Protein AF-A0A0D1LA89-F1 (afdb_monomer_lite)

InterPro domains:
  IPR020216 Uncharacterised protein family, YncE [PF10903] (2-66)

Organism: Bacillus subtilis (NCBI:txid1423)

Radius of gyration: 12.53 Å; chains: 1; bounding box: 25×25×35 Å

pLDDT: mean 90.47, std 7.69, range [57.72, 98.31]

Foldseek 3Di:
DDDDQFFPVSCQPDPHAKDWACDDPQDIDIDGPDPVVVVVVLVVCVVVVRPPRDDDDCVNDVGGTRHD

Structure (mmCIF, N/CA/C/O backbone):
data_AF-A0A0D1LA89-F1
#
_entry.id   AF-A0A0D1LA89-F1
#
loop_
_atom_site.group_PDB
_atom_site.id
_atom_site.type_symbol
_atom_site.label_atom_id
_atom_site.label_alt_id
_atom_site.label_comp_id
_atom_site.label_asym_id
_atom_site.label_entity_id
_atom_site.label_seq_id
_atom_site.pdbx_PDB_ins_code
_atom_site.Cartn_x
_atom_site.Cartn_y
_atom_site.Cartn_z
_atom_site.occupancy
_atom_site.B_iso_or_equiv
_atom_site.auth_seq_id
_atom_site.auth_comp_id
_atom_site.auth_asym_id
_atom_site.auth_atom_id
_atom_site.pdbx_PDB_model_num
ATOM 1 N N . MET A 1 1 ? -0.654 -4.524 -23.173 1.00 57.72 1 MET A N 1
ATOM 2 C CA . MET A 1 1 ? -0.737 -5.809 -22.448 1.00 57.72 1 MET A CA 1
ATOM 3 C C . MET A 1 1 ? -0.765 -5.431 -20.980 1.00 57.72 1 MET A C 1
ATOM 5 O O . MET A 1 1 ? 0.050 -4.599 -20.612 1.00 57.72 1 MET A O 1
ATOM 9 N N . VAL A 1 2 ? -1.737 -5.890 -20.194 1.00 59.12 2 VAL A N 1
ATOM 10 C CA . VAL A 1 2 ? -1.717 -5.632 -18.745 1.00 59.12 2 VAL A CA 1
ATOM 11 C C . VAL A 1 2 ? -0.828 -6.709 -18.144 1.00 59.12 2 VAL A C 1
ATOM 13 O O . VAL A 1 2 ? -1.181 -7.885 -18.212 1.00 59.12 2 VAL A O 1
ATOM 16 N N . ASN A 1 3 ? 0.348 -6.322 -17.656 1.00 74.94 3 ASN A N 1
ATOM 17 C CA . ASN A 1 3 ? 1.207 -7.235 -16.915 1.00 74.94 3 ASN A CA 1
ATOM 18 C C . ASN A 1 3 ? 0.656 -7.326 -15.498 1.00 74.94 3 ASN A C 1
ATOM 20 O O . ASN A 1 3 ? 0.361 -6.308 -14.874 1.00 74.94 3 ASN A O 1
ATOM 24 N N . GLN A 1 4 ? 0.457 -8.550 -15.026 1.00 86.38 4 GLN A N 1
ATOM 25 C CA . GLN A 1 4 ? 0.076 -8.772 -13.643 1.00 86.38 4 GLN A CA 1
ATOM 26 C C . GLN A 1 4 ? 1.243 -8.349 -12.750 1.00 86.38 4 GLN A C 1
ATOM 28 O O . GLN A 1 4 ? 2.377 -8.739 -13.009 1.00 86.38 4 GLN A O 1
ATOM 33 N N . VAL A 1 5 ? 0.939 -7.551 -11.733 1.00 91.62 5 VAL A N 1
ATOM 34 C CA . VAL A 1 5 ? 1.896 -7.070 -10.739 1.00 91.62 5 VAL A CA 1
ATOM 35 C C . VAL A 1 5 ? 1.688 -7.893 -9.474 1.00 91.62 5 VAL A C 1
ATOM 37 O O . VAL A 1 5 ? 0.611 -7.842 -8.881 1.00 91.62 5 VAL A O 1
ATOM 40 N N . ASN A 1 6 ? 2.682 -8.689 -9.097 1.00 92.75 6 ASN A N 1
ATOM 41 C CA . ASN A 1 6 ? 2.606 -9.645 -7.990 1.00 92.75 6 ASN A CA 1
ATOM 42 C C . ASN A 1 6 ? 3.482 -9.246 -6.808 1.00 92.75 6 ASN A C 1
ATOM 44 O O . ASN A 1 6 ? 3.260 -9.749 -5.709 1.00 92.75 6 ASN A O 1
ATOM 48 N N . THR A 1 7 ? 4.472 -8.375 -7.011 1.00 93.12 7 THR A N 1
ATOM 49 C CA . THR A 1 7 ? 5.348 -7.899 -5.936 1.00 93.12 7 THR A CA 1
ATOM 50 C C . THR A 1 7 ? 5.450 -6.381 -5.904 1.00 93.12 7 THR A C 1
ATOM 52 O O . THR A 1 7 ? 5.116 -5.695 -6.871 1.00 93.12 7 THR A O 1
ATOM 55 N N . TYR A 1 8 ? 5.915 -5.853 -4.776 1.00 89.94 8 TYR A N 1
ATOM 56 C CA . TYR A 1 8 ? 6.227 -4.441 -4.603 1.00 89.94 8 TYR A CA 1
ATOM 57 C C . TYR A 1 8 ? 7.279 -3.959 -5.614 1.00 89.94 8 TYR A C 1
ATOM 59 O O . TYR A 1 8 ? 7.131 -2.879 -6.178 1.00 89.94 8 TYR A O 1
ATOM 67 N N . GLU A 1 9 ? 8.304 -4.763 -5.898 1.00 91.50 9 GLU A N 1
ATOM 68 C CA . GLU A 1 9 ? 9.317 -4.440 -6.907 1.00 91.50 9 GLU A CA 1
ATOM 69 C C . GLU A 1 9 ? 8.704 -4.398 -8.309 1.00 91.50 9 GLU A C 1
ATOM 71 O O . GLU A 1 9 ? 8.925 -3.443 -9.046 1.00 91.50 9 GLU A O 1
ATOM 76 N N . GLU A 1 10 ? 7.862 -5.380 -8.657 1.00 93.25 10 GLU A N 1
ATOM 77 C CA . GLU A 1 10 ? 7.135 -5.365 -9.930 1.00 93.25 10 GLU A CA 1
ATOM 78 C C . GLU A 1 10 ? 6.215 -4.143 -10.039 1.00 93.25 10 GLU A C 1
ATOM 80 O O . GLU A 1 10 ? 6.043 -3.606 -11.130 1.00 93.25 10 GLU A O 1
ATOM 85 N N . PHE A 1 11 ? 5.628 -3.690 -8.927 1.00 92.19 11 PHE A N 1
ATOM 86 C CA . PHE A 1 11 ? 4.822 -2.472 -8.894 1.00 92.19 11 PHE A CA 1
ATOM 87 C C . PHE A 1 11 ? 5.686 -1.245 -9.172 1.00 92.19 11 PHE A C 1
ATOM 89 O O . PHE A 1 11 ? 5.362 -0.482 -10.083 1.00 92.19 11 PHE A O 1
ATOM 96 N N . ALA A 1 12 ? 6.790 -1.098 -8.437 1.00 90.56 12 ALA A N 1
ATOM 97 C CA . ALA A 1 12 ? 7.714 0.026 -8.551 1.00 90.56 12 ALA A CA 1
ATOM 98 C C . ALA A 1 12 ? 8.348 0.150 -9.948 1.00 90.56 12 ALA A C 1
ATOM 100 O O . ALA A 1 12 ? 8.597 1.265 -10.402 1.00 90.56 12 ALA A O 1
ATOM 101 N N . ASP A 1 13 ? 8.566 -0.976 -10.633 1.00 93.00 13 ASP A N 1
ATOM 102 C CA . ASP A 1 13 ? 9.148 -1.028 -11.979 1.00 93.00 13 ASP A CA 1
ATOM 103 C C . ASP A 1 13 ? 8.099 -0.968 -13.114 1.00 93.00 13 ASP A C 1
ATOM 105 O O . ASP A 1 13 ? 8.455 -1.022 -14.296 1.00 93.00 13 ASP A O 1
AT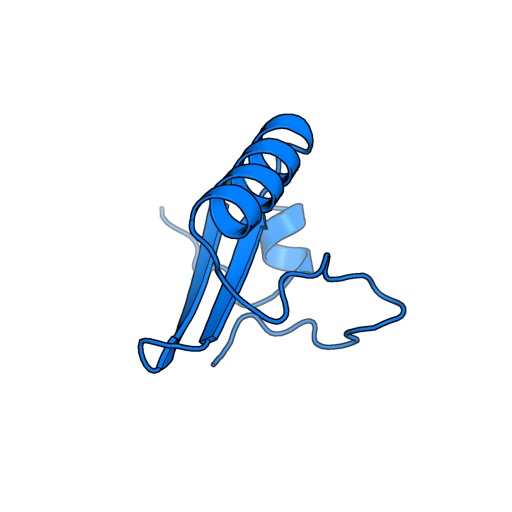OM 109 N N . SER A 1 14 ? 6.802 -0.875 -12.794 1.00 91.88 14 SER A N 1
ATOM 110 C CA . SER A 1 14 ? 5.707 -0.872 -13.777 1.00 91.88 14 SER A CA 1
ATOM 111 C C . SER A 1 14 ? 5.086 0.509 -14.001 1.00 91.88 14 SER A C 1
ATOM 113 O O . SER A 1 14 ? 5.248 1.423 -13.205 1.00 91.88 14 SER A O 1
ATOM 115 N N . ASP A 1 15 ? 4.260 0.630 -15.046 1.00 92.56 15 ASP A N 1
ATOM 116 C CA . ASP A 1 15 ? 3.394 1.803 -15.266 1.00 92.56 15 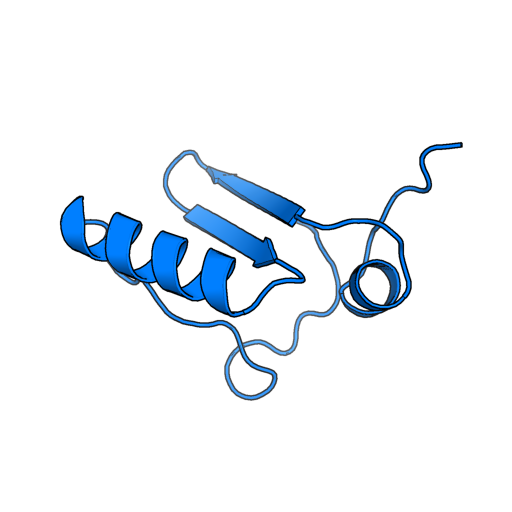ASP A CA 1
ATOM 117 C C . ASP A 1 15 ? 2.132 1.796 -14.364 1.00 92.56 15 ASP A C 1
ATOM 119 O O . ASP A 1 15 ? 1.175 2.542 -14.599 1.00 92.56 15 ASP A O 1
ATOM 123 N N . CYS A 1 16 ? 2.055 0.893 -13.378 1.00 92.31 16 CYS A N 1
ATOM 124 C CA . CYS A 1 16 ? 0.925 0.815 -12.461 1.00 92.31 16 CYS A CA 1
ATOM 125 C C . CYS A 1 16 ? 1.007 1.937 -11.422 1.00 92.31 16 CYS A C 1
ATOM 127 O O . CYS A 1 16 ? 1.983 2.058 -10.694 1.00 92.31 16 CYS A O 1
ATOM 129 N N . VAL A 1 17 ? -0.063 2.721 -11.297 1.00 94.38 17 VAL A N 1
ATOM 130 C CA . VAL A 1 17 ? -0.085 3.898 -10.410 1.00 94.38 17 VAL A CA 1
ATOM 131 C C . VAL A 1 17 ? -0.715 3.625 -9.037 1.00 94.38 17 VAL A C 1
ATOM 133 O O . VAL A 1 17 ? -0.552 4.420 -8.104 1.00 94.38 17 VAL A O 1
ATOM 136 N N . LEU A 1 18 ? -1.478 2.531 -8.908 1.00 93.75 18 LEU A N 1
ATOM 137 C CA . LEU A 1 18 ? -2.258 2.199 -7.713 1.00 93.75 18 LEU A CA 1
ATOM 138 C C . LEU A 1 18 ? -2.501 0.686 -7.601 1.00 93.75 18 LEU A C 1
ATOM 140 O O . LEU A 1 18 ? -3.020 0.072 -8.533 1.00 93.75 18 LEU A O 1
ATOM 144 N N . VAL A 1 19 ? -2.225 0.117 -6.429 1.00 93.75 19 VAL A N 1
ATOM 145 C CA . VAL A 1 19 ? -2.621 -1.246 -6.043 1.00 93.75 19 VAL A CA 1
ATOM 146 C C . VAL A 1 19 ? -3.511 -1.172 -4.810 1.00 93.75 19 VAL A C 1
ATOM 148 O O . VAL A 1 19 ? -3.218 -0.443 -3.862 1.00 93.75 19 VAL A O 1
ATOM 151 N N . LEU A 1 20 ? -4.591 -1.952 -4.827 1.00 93.62 20 LEU A N 1
ATOM 152 C CA . LEU A 1 20 ? -5.538 -2.086 -3.729 1.00 93.62 20 LEU A CA 1
ATOM 153 C C . LEU A 1 20 ? -5.649 -3.562 -3.345 1.00 93.62 20 LEU A C 1
ATOM 155 O O . LEU A 1 20 ? -6.149 -4.369 -4.129 1.00 93.62 20 LEU A O 1
ATOM 159 N N . LEU A 1 21 ? -5.190 -3.901 -2.145 1.00 92.38 21 LEU A N 1
ATOM 160 C CA . LEU A 1 21 ? -5.313 -5.235 -1.565 1.00 92.38 21 LEU A CA 1
ATOM 161 C C . LEU A 1 21 ? -6.446 -5.220 -0.544 1.00 92.38 21 LEU A C 1
ATOM 163 O O . LEU A 1 21 ? -6.449 -4.371 0.343 1.00 92.38 21 LEU A O 1
ATOM 167 N N . ILE A 1 22 ? -7.403 -6.136 -0.680 1.00 91.88 22 ILE A N 1
ATOM 168 C CA . ILE A 1 22 ? -8.593 -6.221 0.176 1.00 91.88 22 ILE A CA 1
ATOM 169 C C . ILE A 1 22 ? -8.659 -7.642 0.732 1.00 91.88 22 ILE A C 1
ATOM 171 O O . ILE A 1 22 ? -8.781 -8.585 -0.050 1.00 91.88 22 ILE A O 1
ATOM 175 N N . ALA A 1 23 ? -8.559 -7.794 2.054 1.00 87.25 23 ALA A N 1
ATOM 176 C CA . ALA A 1 23 ? -8.580 -9.106 2.713 1.00 87.25 23 ALA A CA 1
ATOM 177 C C . ALA A 1 23 ? -10.007 -9.532 3.015 1.00 87.25 23 ALA A C 1
ATOM 179 O O . ALA A 1 23 ? -10.583 -10.426 2.398 1.00 87.25 23 ALA A O 1
ATOM 180 N N . ASP A 1 24 ? -10.592 -8.798 3.939 1.00 82.44 24 ASP A N 1
ATOM 181 C CA . ASP A 1 24 ? -12.005 -8.714 4.200 1.00 82.44 24 ASP A CA 1
ATOM 182 C C . ASP A 1 24 ? -12.408 -7.252 3.971 1.00 82.44 24 ASP A C 1
ATOM 184 O O . ASP A 1 24 ? -11.590 -6.377 3.686 1.00 82.44 24 ASP A O 1
ATOM 188 N N . ASN A 1 25 ? -13.695 -6.956 4.054 1.00 77.94 25 ASN A N 1
ATOM 189 C CA . ASN A 1 25 ? -14.204 -5.590 3.941 1.00 77.94 25 ASN A CA 1
ATOM 190 C C . ASN A 1 25 ? -13.728 -4.641 5.068 1.00 77.94 25 ASN A C 1
ATOM 192 O O . ASN A 1 25 ? -14.262 -3.536 5.172 1.00 77.94 25 ASN A O 1
ATOM 196 N N . SER A 1 26 ? -12.774 -5.057 5.907 1.00 84.12 26 SER A N 1
ATOM 197 C CA . SER A 1 26 ? -12.234 -4.308 7.041 1.00 84.12 26 SER A CA 1
ATOM 198 C C . SER A 1 26 ? -10.743 -3.995 6.885 1.00 84.12 26 SER A C 1
ATOM 200 O O . SER A 1 26 ? -10.328 -2.906 7.273 1.00 84.12 26 SER A O 1
ATOM 202 N N . TYR A 1 27 ? -9.954 -4.878 6.265 1.00 89.50 27 TYR A N 1
ATOM 203 C CA . TYR A 1 27 ? -8.517 -4.676 6.069 1.00 89.50 27 TYR A CA 1
ATOM 204 C C . TYR A 1 27 ? -8.156 -4.413 4.611 1.00 89.50 27 TYR A C 1
ATOM 206 O O . TYR A 1 27 ? -8.346 -5.247 3.720 1.00 89.50 27 TYR A O 1
ATOM 214 N N . VAL A 1 28 ? -7.573 -3.234 4.393 1.00 91.88 28 VAL A N 1
ATOM 215 C CA . VAL A 1 28 ? -7.161 -2.747 3.081 1.00 91.88 28 VAL A CA 1
ATOM 216 C C . VAL A 1 28 ? -5.712 -2.277 3.136 1.00 91.88 2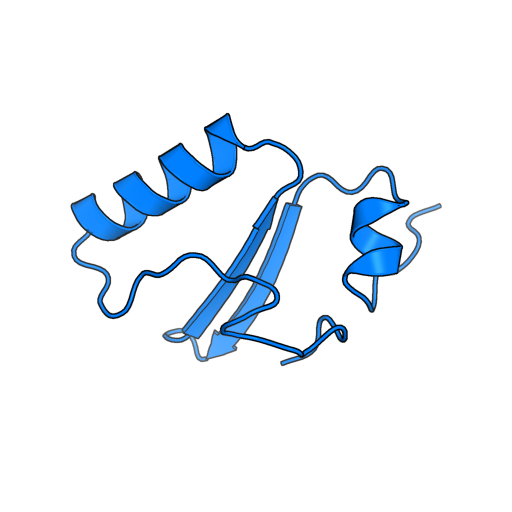8 VAL A C 1
ATOM 218 O O . VAL A 1 28 ? -5.336 -1.516 4.025 1.00 91.88 28 VAL A O 1
ATOM 221 N N . SER A 1 29 ? -4.897 -2.684 2.165 1.00 92.81 29 SER A N 1
ATOM 222 C CA . SER A 1 29 ? -3.568 -2.103 1.932 1.00 92.81 29 SER A CA 1
ATOM 223 C C . SER A 1 29 ? -3.549 -1.383 0.589 1.00 92.81 29 SER A C 1
ATOM 225 O O . SER A 1 29 ? -4.026 -1.911 -0.417 1.00 92.81 29 SER A O 1
ATOM 227 N N . ILE A 1 30 ? -3.014 -0.162 0.578 1.00 94.06 30 ILE A N 1
ATOM 228 C CA . ILE A 1 30 ? -2.950 0.692 -0.611 1.00 94.06 30 ILE A CA 1
ATOM 229 C C . ILE A 1 30 ? -1.490 1.001 -0.917 1.00 94.06 30 ILE A C 1
ATOM 231 O O . ILE A 1 30 ? -0.806 1.613 -0.100 1.00 94.06 30 ILE A O 1
ATOM 235 N N . TYR A 1 31 ? -1.049 0.648 -2.122 1.00 93.44 31 TYR A N 1
ATOM 236 C CA . TYR A 1 31 ? 0.224 1.106 -2.676 1.00 93.44 31 TYR A CA 1
ATOM 237 C C . TYR A 1 31 ? -0.074 2.134 -3.759 1.00 93.44 31 TYR A C 1
ATOM 239 O O . TYR A 1 31 ? -0.968 1.936 -4.583 1.00 93.44 31 TYR A O 1
ATOM 247 N N . CYS A 1 32 ? 0.650 3.248 -3.761 1.00 94.94 32 CYS A N 1
ATOM 248 C CA . CYS A 1 32 ? 0.457 4.314 -4.735 1.00 94.94 32 CYS A CA 1
ATOM 249 C C . CYS A 1 32 ? 1.801 4.935 -5.096 1.00 94.94 32 CYS A C 1
ATOM 251 O O . CYS A 1 32 ? 2.589 5.274 -4.215 1.00 94.94 32 CYS A O 1
ATOM 253 N N . GLU A 1 33 ? 2.032 5.118 -6.392 1.00 94.06 33 GLU A N 1
ATOM 254 C CA . GLU A 1 33 ? 3.263 5.711 -6.920 1.00 94.06 33 GLU A CA 1
ATOM 255 C C . GLU A 1 33 ? 3.417 7.178 -6.469 1.00 94.06 33 GLU A C 1
ATOM 257 O O . GLU A 1 33 ? 4.508 7.664 -6.166 1.00 94.06 33 GLU A O 1
ATOM 262 N N . ASN A 1 34 ? 2.300 7.909 -6.385 1.00 95.62 34 ASN A N 1
ATOM 263 C CA . ASN A 1 34 ? 2.311 9.334 -6.092 1.00 95.62 34 ASN A CA 1
ATOM 264 C C . ASN A 1 34 ? 2.167 9.619 -4.590 1.00 95.62 34 ASN A C 1
ATOM 266 O O . ASN A 1 34 ? 1.093 9.463 -4.002 1.00 95.62 34 ASN A O 1
ATOM 270 N N . LYS A 1 35 ? 3.229 10.174 -3.999 1.00 94.00 35 LYS A N 1
ATOM 271 C CA . LYS A 1 35 ? 3.282 10.548 -2.576 1.00 94.00 35 LYS A CA 1
ATOM 272 C C . LYS A 1 35 ? 2.170 11.513 -2.141 1.00 94.00 35 LYS A C 1
ATOM 274 O O . LYS A 1 35 ? 1.549 11.318 -1.104 1.00 94.00 35 LYS A O 1
ATOM 279 N N . ASN A 1 36 ? 1.835 12.507 -2.963 1.00 96.88 36 ASN A N 1
ATOM 280 C CA . ASN A 1 36 ? 0.768 13.453 -2.624 1.00 96.88 36 ASN A CA 1
ATOM 281 C C . ASN A 1 36 ? -0.619 12.789 -2.647 1.00 96.88 36 ASN A C 1
ATOM 283 O O . ASN A 1 36 ? -1.541 13.261 -1.982 1.00 96.88 36 ASN A O 1
ATOM 287 N N . ILE A 1 37 ? -0.803 11.734 -3.450 1.00 97.00 37 ILE A N 1
ATOM 288 C CA . ILE A 1 37 ? -2.061 10.981 -3.504 1.00 97.00 37 ILE A CA 1
ATOM 289 C C . ILE A 1 37 ? -2.179 10.075 -2.277 1.00 97.00 37 ILE A C 1
ATOM 291 O O . ILE A 1 37 ? -3.219 10.118 -1.622 1.00 97.00 37 ILE A O 1
ATOM 295 N N . ILE A 1 38 ? -1.133 9.319 -1.919 1.00 96.50 38 ILE A N 1
ATOM 296 C CA . ILE A 1 38 ? -1.191 8.434 -0.743 1.00 96.50 38 ILE A CA 1
ATOM 297 C C . ILE A 1 38 ? -1.378 9.220 0.561 1.00 96.50 38 ILE A C 1
ATOM 299 O O . ILE A 1 38 ? -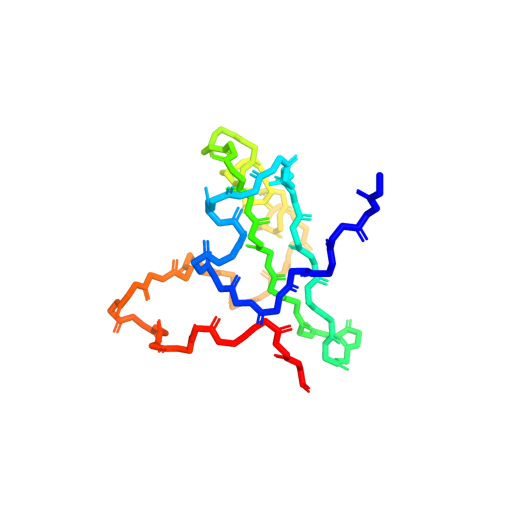2.159 8.803 1.410 1.00 96.50 38 ILE A O 1
ATOM 303 N N . GLU A 1 39 ? -0.773 10.406 0.694 1.00 97.25 39 GLU A N 1
ATOM 304 C CA . GLU A 1 39 ? -1.008 11.294 1.842 1.00 97.25 39 GLU A CA 1
ATOM 305 C C . GLU A 1 39 ? -2.470 11.751 1.924 1.00 97.25 39 GLU A C 1
ATOM 307 O O . GLU A 1 39 ? -3.075 11.734 2.995 1.00 97.25 39 GLU A O 1
ATOM 312 N N . LYS A 1 40 ? 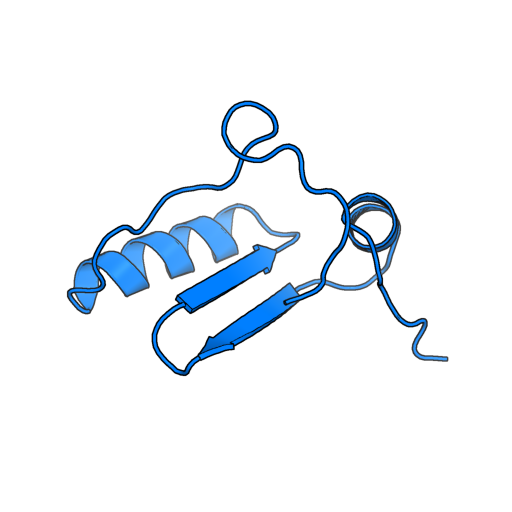-3.082 12.118 0.791 1.00 97.94 40 LYS A N 1
ATOM 313 C CA . LYS A 1 40 ? -4.507 12.482 0.757 1.00 97.94 40 LYS A CA 1
ATOM 314 C C . LYS A 1 40 ? -5.409 11.310 1.128 1.00 97.94 40 LYS A C 1
ATOM 316 O O . LYS A 1 40 ? -6.394 11.530 1.825 1.00 97.94 40 LYS A O 1
ATOM 321 N N . LEU A 1 41 ? -5.087 10.097 0.680 1.00 97.19 41 LEU A N 1
ATOM 322 C CA . LEU A 1 41 ? -5.823 8.885 1.048 1.00 97.19 41 LEU A CA 1
ATOM 323 C C . LEU A 1 41 ? -5.694 8.594 2.547 1.00 97.19 41 LEU A C 1
ATOM 325 O O . LEU A 1 41 ? -6.700 8.340 3.200 1.00 97.19 41 LEU A O 1
ATOM 329 N N . TYR A 1 42 ? -4.489 8.730 3.102 1.00 97.31 42 TYR A N 1
ATOM 330 C CA . TYR A 1 42 ? -4.235 8.603 4.536 1.00 97.31 42 TYR A CA 1
ATOM 331 C C . TYR A 1 42 ? -5.084 9.591 5.351 1.00 97.31 42 TYR A C 1
ATOM 333 O O . TYR A 1 42 ? -5.837 9.187 6.235 1.00 97.31 42 TYR A O 1
ATOM 341 N N . PHE A 1 43 ? -5.049 10.886 5.014 1.00 97.88 43 PHE A N 1
ATOM 342 C CA . PHE A 1 43 ? -5.868 11.883 5.711 1.00 97.88 43 PHE A CA 1
ATOM 343 C C . PHE A 1 43 ? -7.367 11.671 5.501 1.00 97.88 43 PHE A C 1
ATOM 345 O O . PHE A 1 43 ? -8.147 11.928 6.415 1.00 97.88 43 PHE A O 1
ATOM 352 N N . ASN A 1 44 ? -7.785 11.197 4.327 1.00 97.56 44 ASN A N 1
ATOM 353 C CA . ASN A 1 44 ? -9.180 10.862 4.072 1.00 97.56 44 ASN A CA 1
ATOM 354 C C . ASN A 1 44 ? -9.656 9.699 4.953 1.00 97.56 44 ASN A C 1
ATOM 356 O O . ASN A 1 44 ? -10.753 9.790 5.499 1.00 97.56 44 ASN A O 1
ATOM 360 N N . ALA A 1 45 ? -8.836 8.662 5.142 1.00 96.75 45 ALA A N 1
ATOM 361 C CA . ALA A 1 45 ? -9.145 7.559 6.046 1.00 96.75 45 ALA A CA 1
ATOM 362 C C . ALA A 1 45 ? -9.303 8.060 7.492 1.00 96.75 45 ALA A C 1
ATOM 364 O O . ALA A 1 45 ? -10.322 7.795 8.125 1.00 96.75 45 ALA A O 1
ATOM 365 N N . LEU A 1 46 ? -8.375 8.895 7.972 1.00 97.38 46 LEU A N 1
ATOM 366 C CA . LEU A 1 46 ? -8.488 9.506 9.302 1.00 97.38 46 LEU A CA 1
ATOM 367 C C . LEU A 1 46 ? -9.744 10.382 9.457 1.00 97.38 46 LEU A C 1
ATOM 369 O O . LEU A 1 46 ? -10.370 10.382 10.508 1.00 97.38 46 LEU A O 1
ATOM 373 N N . GLN A 1 47 ? -10.127 11.131 8.418 1.00 98.31 47 GLN A N 1
ATOM 374 C CA . GLN A 1 47 ? -11.335 11.969 8.428 1.00 98.31 47 GLN A CA 1
ATOM 375 C C . GLN A 1 47 ? -12.644 11.174 8.402 1.00 98.31 47 GLN A C 1
ATOM 377 O O . GLN A 1 47 ? -13.693 11.744 8.691 1.00 98.31 47 GLN A O 1
ATOM 382 N N . ASN A 1 48 ? -12.595 9.901 8.009 1.00 97.25 48 ASN A N 1
ATOM 383 C CA . ASN A 1 48 ? -13.749 9.004 7.967 1.00 97.25 48 ASN A CA 1
ATOM 384 C C . ASN A 1 48 ? -13.691 7.956 9.089 1.00 97.25 48 ASN A C 1
ATOM 386 O O . ASN A 1 48 ? -14.294 6.895 8.954 1.00 97.25 48 ASN A O 1
ATOM 390 N N . ASP A 1 49 ? -12.966 8.259 10.171 1.00 96.69 49 ASP A N 1
ATOM 391 C CA . ASP A 1 49 ? -12.896 7.454 11.394 1.00 96.69 49 ASP A CA 1
ATOM 392 C C . ASP A 1 49 ? -12.422 6.005 11.169 1.00 96.69 49 ASP A C 1
ATOM 394 O O . ASP A 1 49 ? -12.777 5.100 11.923 1.00 96.69 49 ASP A O 1
ATOM 398 N N . PHE A 1 50 ? -11.603 5.768 10.137 1.00 95.31 50 PHE A N 1
ATOM 399 C CA . PHE A 1 50 ? -10.913 4.489 9.998 1.00 95.31 50 PHE A CA 1
ATOM 400 C C . PHE A 1 50 ? -9.879 4.340 11.119 1.00 95.31 50 PHE A C 1
ATOM 402 O O . PHE A 1 50 ? -9.130 5.270 11.427 1.00 95.31 50 PHE A O 1
ATOM 409 N N . GLU A 1 51 ? -9.831 3.150 11.706 1.00 94.50 51 GLU A N 1
ATOM 410 C CA . GLU A 1 51 ? -8.894 2.797 12.772 1.00 94.50 51 GLU A CA 1
ATOM 411 C C . GLU A 1 51 ? -7.624 2.152 12.190 1.00 94.50 51 GLU A C 1
ATOM 413 O O . GLU A 1 51 ? -7.610 1.706 11.042 1.00 94.50 51 GLU A O 1
ATOM 418 N N . ASP A 1 52 ? -6.538 2.145 12.969 1.00 93.62 52 ASP A N 1
ATOM 419 C CA . ASP A 1 52 ? -5.253 1.511 12.623 1.00 93.62 52 ASP A CA 1
ATOM 420 C C . ASP A 1 52 ? -4.643 1.943 11.270 1.00 93.62 52 ASP A C 1
ATOM 422 O O . ASP A 1 52 ? -3.895 1.205 10.622 1.00 93.62 52 ASP A O 1
ATOM 426 N N . VAL A 1 53 ? -4.924 3.179 10.843 1.00 95.38 53 VAL A N 1
ATOM 427 C CA . VAL A 1 53 ? -4.368 3.754 9.613 1.00 95.38 53 VAL A CA 1
ATOM 428 C C . VAL A 1 53 ? -2.887 4.079 9.816 1.00 95.38 53 VAL A C 1
ATOM 430 O O . VAL A 1 53 ? -2.530 4.959 10.601 1.00 95.38 53 VAL A O 1
ATOM 433 N N . GLN A 1 54 ? -2.013 3.412 9.064 1.00 94.88 54 GLN A N 1
ATOM 434 C CA . GLN A 1 54 ? -0.565 3.615 9.124 1.00 94.88 54 GLN A CA 1
ATOM 435 C C . GLN A 1 54 ? 0.082 3.532 7.739 1.00 94.88 54 GLN A C 1
ATOM 437 O O . GLN A 1 54 ? -0.413 2.845 6.845 1.00 94.88 54 GLN A O 1
ATOM 442 N N . PHE A 1 55 ? 1.215 4.215 7.562 1.00 93.19 55 PHE A N 1
ATOM 443 C CA . PHE A 1 55 ? 2.060 4.002 6.389 1.00 93.19 55 PHE A CA 1
ATOM 444 C C . PHE A 1 55 ? 2.806 2.679 6.512 1.00 93.19 55 PHE A C 1
ATOM 446 O O . PHE A 1 55 ? 3.393 2.394 7.554 1.00 93.19 55 PHE A O 1
ATOM 453 N N . ILE A 1 56 ? 2.812 1.909 5.429 1.00 87.19 56 ILE A N 1
ATOM 454 C CA . ILE A 1 56 ? 3.626 0.704 5.302 1.00 87.19 56 ILE A CA 1
ATOM 455 C C . ILE A 1 56 ? 5.031 1.125 4.856 1.00 87.19 56 ILE A C 1
ATOM 457 O O . ILE A 1 56 ? 5.182 1.904 3.912 1.00 87.19 56 ILE A O 1
ATOM 461 N N . THR A 1 57 ? 6.050 0.650 5.562 1.00 86.81 57 THR A N 1
ATOM 462 C CA . THR A 1 57 ? 7.467 0.898 5.290 1.00 86.81 57 THR A CA 1
ATOM 463 C C . THR A 1 57 ? 8.245 -0.402 5.436 1.00 86.81 57 THR A C 1
ATOM 465 O O . THR A 1 57 ? 7.805 -1.323 6.122 1.00 86.81 57 THR A O 1
ATOM 468 N N . ASP A 1 58 ? 9.457 -0.438 4.887 1.00 82.62 58 ASP A N 1
ATOM 469 C CA . ASP A 1 58 ? 10.357 -1.592 5.013 1.00 82.62 58 ASP A CA 1
ATOM 470 C C . ASP A 1 58 ? 10.683 -1.963 6.478 1.00 82.62 58 ASP A C 1
ATOM 472 O O . ASP A 1 58 ? 11.161 -3.062 6.758 1.00 82.62 58 ASP A O 1
ATOM 476 N N . GLU A 1 59 ? 10.443 -1.054 7.431 1.00 85.69 59 GLU A N 1
ATOM 477 C CA . GLU A 1 59 ? 10.659 -1.290 8.862 1.00 85.69 59 GLU A CA 1
ATOM 478 C C . GLU A 1 59 ? 9.485 -2.011 9.538 1.00 85.69 59 GLU A C 1
ATOM 480 O O . GLU A 1 59 ? 9.704 -2.763 10.490 1.00 85.69 59 GLU A O 1
ATOM 485 N N . ASN A 1 60 ? 8.249 -1.770 9.088 1.00 85.00 60 ASN A N 1
ATOM 486 C CA . ASN A 1 60 ? 7.043 -2.308 9.726 1.00 85.00 60 ASN A CA 1
ATOM 487 C C . ASN A 1 60 ? 6.370 -3.435 8.931 1.00 85.00 60 ASN A C 1
ATOM 489 O O . ASN A 1 60 ? 5.574 -4.181 9.505 1.00 85.00 60 ASN A O 1
ATOM 493 N N . ASP A 1 61 ? 6.728 -3.602 7.658 1.00 82.00 61 ASP A N 1
ATOM 494 C CA . ASP A 1 61 ? 6.237 -4.664 6.795 1.00 82.00 61 ASP A CA 1
ATOM 495 C C . ASP A 1 61 ? 7.318 -5.084 5.798 1.00 82.00 61 ASP A C 1
ATOM 497 O O . ASP A 1 61 ? 7.720 -4.338 4.911 1.00 82.00 61 ASP A O 1
ATOM 501 N N . THR A 1 62 ? 7.794 -6.315 5.947 1.00 83.44 62 THR A N 1
ATOM 502 C CA . THR A 1 62 ? 8.821 -6.892 5.072 1.00 83.44 62 THR A CA 1
ATOM 503 C C . THR A 1 62 ? 8.222 -7.725 3.941 1.00 83.44 62 THR A C 1
ATOM 505 O O . THR A 1 62 ? 8.954 -8.392 3.204 1.00 83.44 62 THR A O 1
ATOM 508 N N . ARG A 1 63 ? 6.890 -7.742 3.799 1.00 84.38 63 ARG A N 1
ATOM 509 C CA . ARG A 1 63 ? 6.213 -8.479 2.733 1.00 84.38 63 ARG A CA 1
ATOM 510 C C . ARG A 1 63 ? 6.415 -7.753 1.412 1.00 84.38 63 ARG A C 1
ATOM 512 O O . ARG A 1 63 ? 5.991 -6.619 1.232 1.00 84.38 63 ARG A O 1
ATOM 519 N N . THR A 1 64 ? 6.991 -8.467 0.457 1.00 85.06 64 THR A N 1
ATOM 520 C CA . THR A 1 64 ? 7.134 -7.979 -0.917 1.00 85.06 64 THR A CA 1
ATOM 521 C C . THR A 1 64 ? 6.026 -8.489 -1.831 1.00 85.06 64 THR A C 1
ATOM 523 O O . THR A 1 64 ? 5.757 -7.876 -2.853 1.00 85.06 64 THR A O 1
ATOM 526 N N . SER A 1 65 ? 5.347 -9.584 -1.475 1.00 91.56 65 SER A N 1
ATOM 527 C CA . SER A 1 65 ? 4.240 -10.136 -2.264 1.00 91.56 65 SER A CA 1
ATOM 528 C C . SER A 1 65 ? 2.957 -9.323 -2.078 1.00 91.56 65 SER A C 1
ATOM 530 O O . SER A 1 65 ? 2.509 -9.112 -0.951 1.00 91.56 6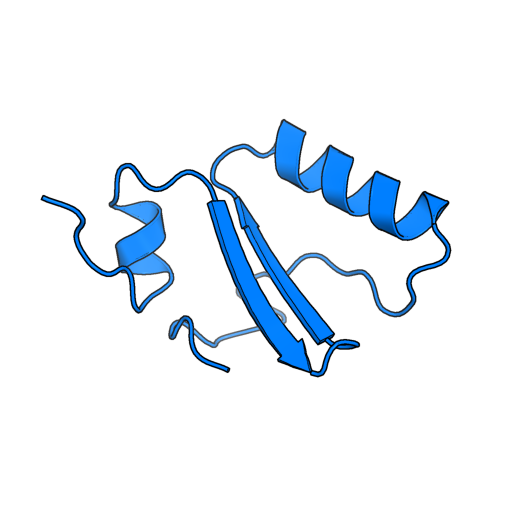5 SER A O 1
ATOM 532 N N . LEU A 1 66 ? 2.329 -8.936 -3.186 1.00 90.38 66 LEU A N 1
ATOM 533 C CA . LEU A 1 66 ? 1.045 -8.238 -3.239 1.00 90.38 66 LEU A CA 1
ATOM 534 C C . LEU A 1 66 ? -0.107 -9.248 -3.257 1.00 90.38 66 LEU A C 1
ATOM 536 O O . LEU A 1 66 ? -0.878 -9.341 -4.211 1.00 90.38 66 LEU A O 1
ATOM 540 N N . THR A 1 67 ? -0.195 -10.034 -2.190 1.00 85.19 67 THR A N 1
ATOM 541 C CA . THR A 1 67 ? -1.255 -11.022 -1.976 1.00 85.19 67 THR A CA 1
ATOM 542 C C . THR A 1 67 ? -1.985 -10.744 -0.677 1.00 85.19 67 THR A C 1
ATOM 544 O O . THR A 1 67 ? -1.447 -10.107 0.233 1.00 85.19 67 THR A O 1
ATOM 547 N N . VAL A 1 68 ? -3.201 -11.273 -0.598 1.00 79.12 68 VAL A N 1
ATOM 548 C CA . VAL A 1 68 ? -4.030 -11.268 0.602 1.00 79.12 68 VAL A CA 1
ATOM 549 C C . VAL A 1 68 ? -4.251 -12.674 1.126 1.00 79.12 68 VAL A C 1
ATOM 551 O O . VAL A 1 68 ? -4.223 -13.603 0.283 1.00 79.12 68 VAL A O 1
#

Secondary structure (DSSP, 8-state):
------BHHHHHTSS--EEEEESSSS-EEEEES-HHHHHHHHHHHHHTT-SS-----TTT----B---

Sequence (68 aa):
MVNQVNTYEEFADSDCVLVLLIADNSYVSIYCENKNIIEKLYFNALQNDFEDVQFITDENDTRTSLTV